Protein AF-A0A3A0A8X3-F1 (afdb_monomer_lite)

Radius of gyration: 13.77 Å; chains: 1; bounding box: 29×22×36 Å

Foldseek 3Di:
DDLVVCQVVCCVVPVDGPVVVLLVQLLVQLVVVVVVVPDDLQVSCVVSPHPGSVVSVD

Secondary structure (DSSP, 8-state):
--HHHHHHHHHHHHSS-HHHHHHHHHHHHHHHHHHHT-S-HHHHHHHTT-SSHHHHT-

Sequence (58 aa):
MSVSHLNTLFRRSTGLPVQEHVIQRRVERARELLVRGELPAIQVALDAGFAHQSHMAR

Structure (mmCIF, N/CA/C/O backbone):
data_AF-A0A3A0A8X3-F1
#
_entry.id   AF-A0A3A0A8X3-F1
#
loop_
_atom_site.group_PDB
_atom_site.id
_atom_site.type_symbol
_atom_site.label_atom_id
_atom_site.label_alt_id
_atom_site.label_comp_id
_atom_site.label_asym_id
_atom_site.label_entity_id
_atom_site.label_seq_id
_atom_site.pdbx_PDB_ins_code
_atom_site.Cartn_x
_atom_site.Cartn_y
_atom_site.Cartn_z
_atom_site.occupancy
_atom_site.B_iso_or_equiv
_atom_site.auth_seq_id
_atom_site.auth_comp_id
_atom_site.auth_asym_id
_atom_site.auth_atom_id
_atom_site.pdbx_PDB_model_num
ATOM 1 N N . MET A 1 1 ? 11.296 -16.657 -16.813 1.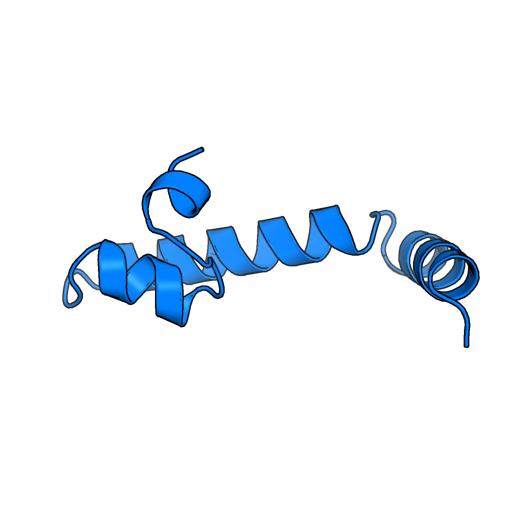00 66.88 1 MET A N 1
ATOM 2 C CA . MET A 1 1 ? 11.210 -15.232 -17.217 1.00 66.88 1 MET A CA 1
ATOM 3 C C . MET A 1 1 ? 11.977 -14.391 -16.207 1.00 66.88 1 MET A C 1
ATOM 5 O O . MET A 1 1 ? 11.885 -14.695 -15.026 1.00 66.88 1 MET A O 1
ATOM 9 N N . SER A 1 2 ? 12.745 -13.385 -16.633 1.00 92.56 2 SER A N 1
ATOM 10 C CA . SER A 1 2 ? 13.465 -12.494 -15.708 1.00 92.56 2 SER A CA 1
ATOM 11 C C . SER A 1 2 ? 12.585 -11.326 -15.238 1.00 92.56 2 SER A C 1
ATOM 13 O O . SER A 1 2 ? 11.635 -10.940 -15.921 1.00 92.56 2 SER A O 1
ATOM 15 N N . VAL A 1 3 ? 12.930 -10.723 -14.096 1.00 87.62 3 VAL A N 1
ATOM 16 C CA . VAL A 1 3 ? 12.225 -9.557 -13.522 1.00 87.62 3 VAL A CA 1
ATOM 17 C C . VAL A 1 3 ? 12.230 -8.352 -14.474 1.00 87.62 3 VAL A C 1
ATOM 19 O O . VAL A 1 3 ? 11.228 -7.651 -14.600 1.00 87.62 3 VAL A O 1
ATOM 22 N N . SER A 1 4 ? 13.334 -8.124 -15.191 1.00 91.75 4 SER A N 1
ATOM 23 C CA . SER A 1 4 ? 13.442 -7.044 -16.186 1.00 91.75 4 SER A CA 1
ATOM 24 C C . SER A 1 4 ? 12.499 -7.260 -17.378 1.00 91.75 4 SER A C 1
ATOM 26 O O . SER A 1 4 ? 11.797 -6.343 -17.815 1.00 91.75 4 SER A O 1
ATOM 28 N N . HIS A 1 5 ? 12.417 -8.503 -17.863 1.00 93.94 5 HIS A N 1
ATOM 29 C CA . HIS A 1 5 ? 11.529 -8.852 -18.965 1.00 93.94 5 HIS A CA 1
ATOM 30 C C . HIS A 1 5 ? 10.051 -8.715 -18.571 1.00 93.94 5 HIS A C 1
ATOM 32 O O . HIS A 1 5 ? 9.273 -8.129 -19.323 1.00 93.94 5 HIS A O 1
ATOM 38 N N . LEU A 1 6 ? 9.682 -9.157 -17.361 1.00 94.56 6 LEU A N 1
ATOM 39 C CA . LEU A 1 6 ? 8.338 -8.962 -16.812 1.00 94.56 6 LEU A C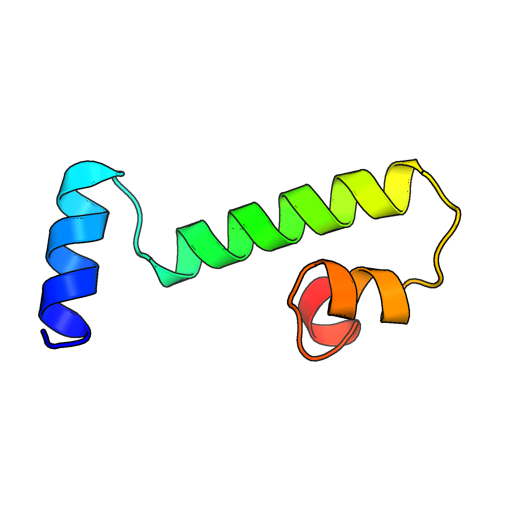A 1
ATOM 40 C C . LEU A 1 6 ? 7.976 -7.476 -16.712 1.00 94.56 6 LEU A C 1
ATOM 42 O O . LEU A 1 6 ? 6.922 -7.079 -17.198 1.00 94.56 6 LEU A O 1
ATOM 46 N N . ASN A 1 7 ? 8.851 -6.648 -16.133 1.00 93.69 7 ASN A N 1
ATOM 47 C CA . ASN A 1 7 ? 8.601 -5.210 -16.007 1.00 93.69 7 ASN A CA 1
ATOM 48 C C . ASN A 1 7 ? 8.386 -4.537 -17.367 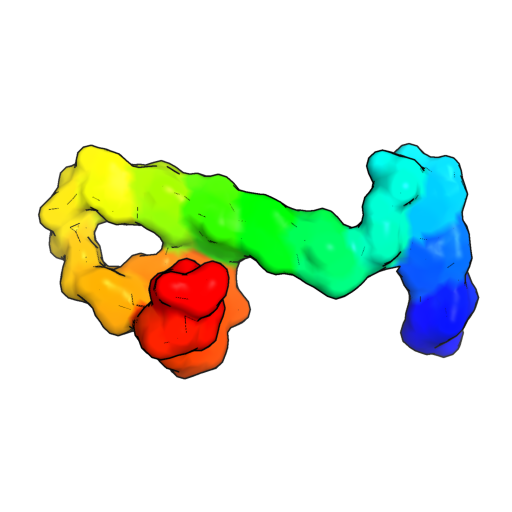1.00 93.69 7 ASN A C 1
ATOM 50 O O . ASN A 1 7 ? 7.498 -3.698 -17.506 1.00 93.69 7 ASN A O 1
ATOM 54 N N . THR A 1 8 ? 9.165 -4.926 -18.379 1.00 95.56 8 THR A N 1
ATOM 55 C CA . THR A 1 8 ? 9.035 -4.373 -19.731 1.00 95.56 8 THR A CA 1
ATOM 56 C C . THR A 1 8 ? 7.703 -4.760 -20.367 1.00 95.56 8 THR A C 1
ATOM 58 O O . THR A 1 8 ? 6.999 -3.892 -20.881 1.00 95.56 8 THR A O 1
ATOM 61 N N . LEU A 1 9 ? 7.338 -6.046 -20.332 1.00 96.62 9 LEU A N 1
ATOM 62 C CA . LEU A 1 9 ? 6.079 -6.517 -20.913 1.00 96.62 9 LEU A CA 1
ATOM 63 C C . LEU A 1 9 ? 4.864 -5.937 -20.185 1.00 96.62 9 LEU A C 1
ATOM 65 O O . LEU A 1 9 ? 3.935 -5.470 -20.835 1.00 96.62 9 LEU A O 1
ATOM 69 N N . PHE A 1 10 ? 4.902 -5.901 -18.855 1.00 97.06 10 PHE A N 1
ATOM 70 C CA . PHE A 1 10 ? 3.817 -5.363 -18.044 1.00 97.06 10 PHE A CA 1
ATOM 71 C C . PHE A 1 10 ? 3.616 -3.862 -18.272 1.00 97.06 10 PHE A C 1
ATOM 73 O O . PHE A 1 10 ? 2.487 -3.403 -18.431 1.00 97.06 10 PHE A O 1
ATOM 80 N N . ARG A 1 11 ? 4.704 -3.087 -18.361 1.00 96.94 11 ARG A N 1
ATOM 81 C CA . ARG A 1 11 ? 4.608 -1.659 -18.680 1.00 96.94 11 ARG A CA 1
ATOM 82 C C . ARG A 1 11 ? 4.068 -1.428 -20.086 1.00 96.94 11 ARG A C 1
ATOM 84 O O . ARG A 1 11 ? 3.293 -0.502 -20.284 1.00 96.94 11 ARG A O 1
ATOM 91 N N . ARG A 1 12 ? 4.438 -2.266 -21.059 1.00 97.00 12 ARG A N 1
ATOM 92 C CA . ARG A 1 12 ? 3.888 -2.183 -22.421 1.00 97.00 12 ARG A CA 1
ATOM 93 C C . ARG A 1 12 ? 2.387 -2.466 -22.466 1.00 97.00 12 ARG A C 1
ATOM 95 O O . ARG A 1 12 ? 1.708 -1.852 -23.277 1.00 97.00 12 ARG A O 1
ATOM 102 N N . SER A 1 13 ? 1.875 -3.367 -21.626 1.00 96.31 13 SER A N 1
ATOM 103 C CA . SER A 1 13 ? 0.448 -3.709 -21.612 1.00 96.31 13 SER A CA 1
ATOM 104 C C . SER A 1 13 ? -0.409 -2.784 -20.745 1.00 96.31 13 SER A C 1
ATOM 106 O O . SER A 1 13 ? -1.559 -2.541 -21.088 1.00 96.31 13 SER A O 1
ATOM 108 N N . THR A 1 14 ? 0.124 -2.273 -19.631 1.00 95.00 14 THR A N 1
ATOM 109 C CA . THR A 1 14 ? -0.648 -1.503 -18.632 1.00 95.00 14 THR A CA 1
ATOM 110 C C . THR A 1 14 ? -0.294 -0.018 -18.566 1.00 95.00 14 THR A C 1
ATOM 112 O O . THR A 1 14 ? -0.995 0.749 -17.916 1.00 95.00 14 THR A O 1
ATOM 115 N N . GLY A 1 15 ? 0.809 0.400 -19.192 1.00 96.44 15 GLY A N 1
ATOM 116 C CA . GLY A 1 15 ? 1.353 1.757 -19.090 1.00 96.44 15 GLY A CA 1
ATOM 117 C C . GLY A 1 15 ? 2.170 2.024 -17.819 1.00 96.44 15 GLY A C 1
ATOM 118 O O . GLY A 1 15 ? 2.911 3.007 -17.781 1.00 96.44 15 GLY A O 1
ATOM 119 N N . LEU A 1 16 ? 2.116 1.139 -16.816 1.00 95.81 16 LEU A N 1
ATOM 120 C CA . LEU A 1 16 ? 2.733 1.331 -15.499 1.00 95.81 16 LEU A CA 1
ATOM 121 C C . LEU A 1 16 ? 3.805 0.269 -15.195 1.00 95.81 16 LEU A C 1
ATOM 123 O O . LEU A 1 16 ? 3.702 -0.869 -15.653 1.00 95.81 16 LEU A O 1
ATOM 127 N N . PRO A 1 17 ? 4.845 0.587 -14.406 1.00 96.31 17 PRO A N 1
ATOM 128 C CA . PRO A 1 17 ? 5.717 -0.423 -13.809 1.00 96.31 17 PRO A CA 1
ATOM 129 C C . PRO A 1 17 ? 4.939 -1.382 -12.892 1.00 96.31 17 PRO A C 1
ATOM 131 O O . PRO A 1 17 ? 3.999 -0.978 -12.209 1.00 96.31 17 PRO A O 1
ATOM 134 N N . VAL A 1 18 ? 5.385 -2.642 -12.794 1.00 96.62 18 VAL A N 1
ATOM 135 C CA . VAL A 1 18 ? 4.728 -3.669 -11.954 1.00 96.62 18 VAL A CA 1
ATOM 136 C C . VAL A 1 18 ? 4.631 -3.224 -10.495 1.00 96.62 18 VAL A C 1
ATOM 138 O O . VAL A 1 18 ? 3.586 -3.369 -9.871 1.00 96.62 18 VAL A O 1
ATOM 141 N N . GLN A 1 19 ? 5.722 -2.684 -9.947 1.00 94.88 19 GLN A N 1
ATOM 142 C CA . GLN A 1 19 ? 5.788 -2.252 -8.547 1.00 94.88 19 GLN A CA 1
ATOM 143 C C . GLN A 1 19 ? 4.765 -1.150 -8.241 1.00 94.88 19 GLN A C 1
ATOM 145 O O . GLN A 1 19 ? 4.069 -1.231 -7.233 1.00 94.88 19 GLN A O 1
ATOM 150 N N . GLU A 1 20 ? 4.633 -0.163 -9.128 1.00 95.62 20 GLU A N 1
ATOM 151 C CA . GLU A 1 20 ? 3.684 0.942 -8.967 1.00 95.62 20 GLU A CA 1
ATOM 152 C C . GLU A 1 20 ? 2.241 0.443 -9.031 1.00 95.62 20 GLU A C 1
ATOM 154 O O . GLU A 1 20 ? 1.442 0.748 -8.147 1.00 95.62 20 GLU A O 1
ATOM 159 N N . HIS A 1 21 ? 1.935 -0.406 -10.015 1.00 96.94 21 HIS A N 1
ATOM 160 C CA . HIS A 1 21 ? 0.617 -1.017 -10.126 1.00 96.94 21 HIS A CA 1
ATOM 161 C C . HIS A 1 21 ? 0.259 -1.820 -8.870 1.00 96.94 21 HIS A C 1
ATOM 163 O O . HIS A 1 21 ? -0.834 -1.677 -8.329 1.00 96.94 21 HIS A O 1
ATOM 169 N N . VAL A 1 22 ? 1.187 -2.638 -8.362 1.00 96.69 22 VAL A N 1
ATOM 170 C CA . VAL A 1 22 ? 0.961 -3.405 -7.130 1.00 96.69 22 VAL A CA 1
ATOM 171 C C . VAL A 1 22 ? 0.680 -2.470 -5.956 1.00 96.69 22 VAL A C 1
ATOM 173 O O . VAL A 1 22 ? -0.290 -2.701 -5.243 1.00 96.69 22 VAL A O 1
ATOM 176 N N . ILE A 1 23 ? 1.465 -1.406 -5.762 1.00 97.06 23 ILE A N 1
ATOM 177 C CA . ILE A 1 23 ? 1.231 -0.447 -4.672 1.00 97.06 23 ILE A CA 1
ATOM 178 C C . ILE A 1 23 ? -0.156 0.194 -4.794 1.00 97.06 23 ILE A C 1
ATOM 180 O O . ILE A 1 23 ? -0.890 0.204 -3.808 1.00 97.06 23 ILE A O 1
ATOM 184 N N . GLN A 1 24 ? -0.559 0.643 -5.986 1.00 96.94 24 GLN A N 1
ATOM 185 C CA . GLN A 1 24 ? -1.890 1.222 -6.206 1.00 96.94 24 GLN A CA 1
ATOM 186 C C . GLN A 1 24 ? -3.007 0.249 -5.812 1.00 96.94 24 GLN A C 1
ATOM 188 O O . GLN A 1 24 ? -3.897 0.610 -5.044 1.00 96.94 24 GLN A O 1
ATOM 193 N N . ARG A 1 25 ? -2.915 -1.016 -6.239 1.00 97.88 25 ARG A N 1
ATOM 194 C CA . ARG A 1 25 ? -3.900 -2.050 -5.880 1.00 97.88 25 ARG A CA 1
ATOM 195 C C . ARG A 1 25 ? -3.951 -2.319 -4.376 1.00 97.88 25 ARG A C 1
ATOM 197 O O . ARG A 1 25 ? -5.031 -2.546 -3.834 1.00 97.88 25 ARG A O 1
ATOM 204 N N . ARG A 1 26 ? -2.805 -2.279 -3.688 1.00 98.19 26 ARG A N 1
ATOM 205 C CA . ARG A 1 26 ? -2.746 -2.419 -2.223 1.00 98.19 26 ARG A CA 1
ATOM 206 C C . ARG A 1 26 ? -3.405 -1.233 -1.518 1.00 98.19 26 ARG A C 1
ATOM 208 O O . ARG A 1 26 ? -4.185 -1.436 -0.594 1.00 98.19 26 ARG A O 1
ATOM 215 N N . VAL A 1 27 ? -3.148 -0.008 -1.973 1.00 97.81 27 VAL A N 1
ATOM 216 C CA . VAL A 1 27 ? -3.771 1.209 -1.422 1.00 97.81 27 VAL A CA 1
ATOM 217 C C . VAL A 1 27 ? -5.285 1.202 -1.638 1.00 97.81 27 VAL A C 1
ATOM 219 O O . VAL A 1 27 ? -6.038 1.491 -0.709 1.00 97.81 27 VAL A O 1
ATOM 222 N N . GLU A 1 28 ? -5.754 0.822 -2.827 1.00 98.00 28 GLU A N 1
ATOM 223 C CA . GLU A 1 28 ? -7.186 0.672 -3.112 1.00 98.00 28 GLU A CA 1
ATOM 224 C C . GLU A 1 28 ? -7.847 -0.323 -2.157 1.00 98.00 28 GLU A C 1
ATOM 226 O O . GLU A 1 28 ? -8.872 -0.011 -1.548 1.00 98.00 28 GLU A O 1
ATOM 231 N N . ARG A 1 29 ? -7.215 -1.484 -1.952 1.00 97.94 29 ARG A N 1
ATOM 232 C CA . ARG A 1 29 ? -7.702 -2.501 -1.020 1.00 97.94 29 ARG A CA 1
ATOM 233 C C . ARG A 1 29 ? -7.732 -2.000 0.424 1.00 97.94 29 ARG A C 1
ATOM 235 O O . ARG A 1 29 ? -8.720 -2.222 1.123 1.00 97.94 29 ARG A O 1
ATOM 242 N N . ALA A 1 30 ? -6.682 -1.309 0.866 1.00 97.94 30 ALA A N 1
ATOM 243 C CA . ALA A 1 30 ? -6.633 -0.701 2.193 1.00 97.94 30 ALA A CA 1
ATOM 244 C C . ALA A 1 30 ? -7.768 0.315 2.378 1.00 97.94 30 ALA A C 1
ATOM 246 O O . ALA A 1 30 ? -8.452 0.285 3.398 1.00 97.94 30 ALA A O 1
ATOM 247 N N . ARG A 1 31 ? -8.032 1.161 1.372 1.00 97.62 31 ARG A N 1
ATOM 248 C CA . ARG A 1 31 ? -9.136 2.132 1.394 1.00 97.62 31 ARG A CA 1
ATOM 249 C C . ARG A 1 31 ? -10.486 1.445 1.586 1.00 97.62 31 ARG A C 1
ATOM 251 O O . ARG A 1 31 ? -11.263 1.868 2.434 1.00 97.62 31 ARG A O 1
ATOM 258 N N . GLU A 1 32 ? -10.763 0.384 0.832 1.00 97.81 32 GLU A N 1
ATOM 259 C CA . GLU A 1 32 ? -12.012 -0.380 0.964 1.00 97.81 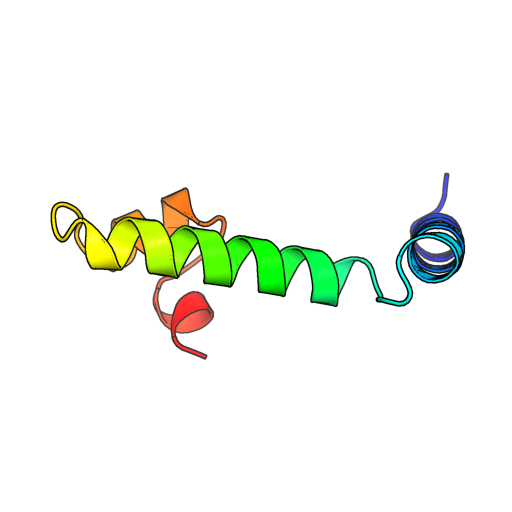32 GLU A CA 1
ATOM 260 C C . GLU A 1 32 ? -12.197 -0.969 2.365 1.00 97.81 32 GLU A C 1
ATOM 262 O O . GLU A 1 32 ? -13.300 -0.939 2.907 1.00 97.81 32 GLU A O 1
ATOM 267 N N . LEU A 1 33 ? -11.126 -1.505 2.954 1.00 97.25 33 LEU A N 1
ATOM 268 C CA . LEU A 1 33 ? -11.153 -2.087 4.295 1.00 97.25 33 LEU A CA 1
ATOM 269 C C . LEU A 1 33 ? -11.328 -1.020 5.383 1.00 97.25 33 LEU A C 1
ATOM 271 O O . LEU A 1 33 ? -12.114 -1.221 6.306 1.00 97.25 33 LEU A O 1
ATOM 275 N N . LEU A 1 34 ? -10.656 0.128 5.253 1.00 96.69 34 LEU A N 1
ATOM 276 C CA . LEU A 1 34 ? -10.805 1.252 6.182 1.00 96.69 34 LEU A CA 1
ATOM 277 C C . LEU A 1 34 ? -12.223 1.821 6.166 1.00 96.69 34 LEU A C 1
ATOM 279 O O . LEU A 1 34 ? -12.759 2.124 7.225 1.00 96.69 34 LEU A 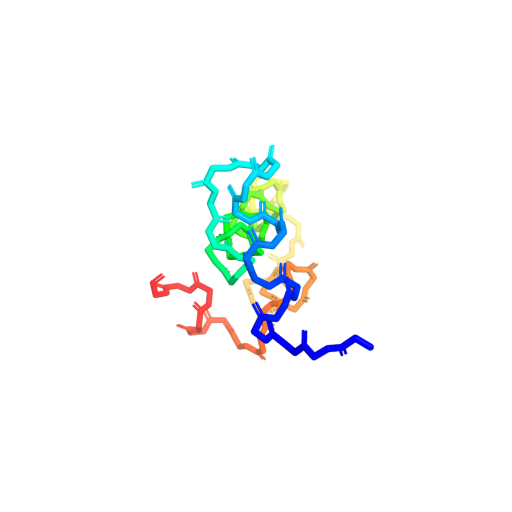O 1
ATOM 283 N N . VAL A 1 35 ? -12.844 1.929 4.987 1.00 97.50 35 VAL A N 1
ATOM 284 C CA . VAL A 1 35 ? -14.226 2.421 4.854 1.00 97.50 35 VAL A CA 1
ATOM 285 C C . VAL A 1 35 ? -15.227 1.506 5.565 1.00 97.50 35 VAL A C 1
ATOM 287 O O . VAL A 1 35 ? -16.210 2.003 6.104 1.00 97.50 35 VAL A O 1
ATOM 290 N N . ARG A 1 36 ? -14.980 0.190 5.612 1.00 95.81 36 ARG A N 1
ATOM 291 C CA . ARG A 1 36 ? -15.819 -0.743 6.388 1.00 95.81 36 ARG A CA 1
ATOM 292 C C . ARG A 1 36 ? -15.691 -0.517 7.897 1.00 95.81 36 ARG A C 1
ATOM 294 O O . ARG A 1 36 ? -16.661 -0.716 8.613 1.00 95.81 36 ARG A O 1
ATOM 301 N N . GLY A 1 37 ? -14.520 -0.084 8.373 1.00 92.00 37 GLY A N 1
ATOM 302 C CA . GLY A 1 37 ? -14.310 0.344 9.763 1.00 92.00 37 GLY A CA 1
ATOM 303 C C . GLY A 1 37 ? -14.245 -0.779 10.806 1.00 92.00 37 GLY A C 1
ATOM 304 O O . GLY A 1 37 ? -14.271 -0.500 11.999 1.00 92.00 37 GLY A O 1
ATOM 305 N N . GLU A 1 38 ? -14.153 -2.039 10.381 1.00 92.25 38 GLU A N 1
ATOM 306 C CA . GLU A 1 38 ? -14.241 -3.213 11.269 1.00 92.25 38 GLU A CA 1
ATOM 307 C C . GLU A 1 38 ? -12.876 -3.717 11.764 1.00 92.25 38 GLU A C 1
ATOM 309 O O . GLU A 1 38 ? -12.798 -4.466 12.736 1.00 92.25 38 GLU A O 1
ATOM 314 N N . LEU A 1 39 ? -11.790 -3.330 11.088 1.00 96.19 39 LEU A N 1
ATOM 315 C CA . LEU A 1 39 ? -10.457 -3.884 11.313 1.00 96.19 39 LEU A CA 1
ATOM 316 C C . LEU A 1 39 ? -9.499 -2.844 11.911 1.00 96.19 39 LEU A C 1
ATOM 318 O O . LEU A 1 39 ? -9.461 -1.702 11.443 1.00 96.19 39 LEU A O 1
ATOM 322 N N . PRO A 1 40 ? -8.640 -3.234 12.873 1.00 97.25 40 PRO A N 1
ATOM 323 C CA . PRO A 1 40 ? -7.509 -2.412 13.287 1.00 97.25 40 PRO A CA 1
ATOM 324 C C . PRO A 1 40 ? -6.582 -2.103 12.104 1.00 97.25 40 PRO A C 1
ATOM 326 O O . PRO A 1 40 ? -6.356 -2.950 11.240 1.00 97.25 40 PRO A O 1
ATOM 329 N N . ALA A 1 41 ? -5.963 -0.921 12.095 1.00 95.44 41 ALA A N 1
ATOM 330 C CA . ALA A 1 41 ? -5.131 -0.465 10.977 1.00 95.44 41 ALA A CA 1
ATOM 331 C C . ALA A 1 41 ? -3.939 -1.392 10.654 1.00 95.44 41 ALA A C 1
ATOM 333 O O . ALA A 1 41 ? -3.530 -1.489 9.497 1.00 95.44 41 ALA A O 1
ATOM 334 N N . ILE A 1 42 ? -3.401 -2.108 11.648 1.00 97.25 42 ILE A N 1
ATOM 335 C CA . ILE A 1 42 ? -2.375 -3.133 11.419 1.00 97.25 42 ILE A CA 1
ATOM 336 C C . ILE A 1 42 ? -2.918 -4.329 10.626 1.00 97.25 42 ILE A C 1
ATOM 338 O O . ILE A 1 42 ? -2.242 -4.800 9.716 1.00 97.25 42 ILE A O 1
ATOM 342 N N . GLN A 1 43 ? -4.148 -4.769 10.905 1.00 98.00 43 GLN A N 1
ATOM 343 C CA . GLN A 1 43 ? -4.792 -5.857 10.170 1.00 98.00 43 GLN A CA 1
ATOM 344 C C . GLN A 1 43 ? -5.129 -5.418 8.746 1.00 98.00 43 GLN A C 1
ATOM 346 O O . GLN A 1 43 ? -4.866 -6.154 7.801 1.00 98.00 43 GLN A O 1
ATOM 351 N N . VAL A 1 44 ? -5.608 -4.180 8.577 1.00 98.25 44 VAL A N 1
ATOM 352 C CA . VAL A 1 44 ? -5.836 -3.607 7.244 1.00 98.25 44 VAL A CA 1
ATOM 353 C C . VAL A 1 44 ? -4.557 -3.609 6.409 1.00 98.25 44 VAL A C 1
ATOM 355 O O . VAL A 1 44 ? -4.600 -3.971 5.237 1.00 98.25 44 VAL A O 1
ATOM 358 N N . ALA A 1 45 ? -3.414 -3.246 6.997 1.00 97.94 45 ALA A N 1
ATOM 359 C CA . ALA A 1 45 ? -2.138 -3.247 6.289 1.00 97.94 45 ALA A CA 1
ATOM 360 C C . ALA A 1 45 ? -1.751 -4.647 5.797 1.00 97.94 45 ALA A C 1
ATOM 362 O O . ALA A 1 45 ? -1.367 -4.792 4.636 1.00 97.94 45 ALA A O 1
ATOM 363 N N . LEU A 1 46 ? -1.892 -5.664 6.650 1.00 98.00 46 LEU A N 1
ATOM 364 C CA . LEU A 1 46 ? -1.588 -7.054 6.303 1.00 98.00 46 LEU A CA 1
ATOM 365 C C . LEU A 1 46 ? -2.529 -7.582 5.213 1.00 98.00 46 LEU A C 1
ATOM 367 O O . LEU A 1 46 ? -2.061 -8.117 4.208 1.00 98.00 46 LEU A O 1
ATOM 371 N N . ASP A 1 47 ? -3.834 -7.350 5.355 1.00 97.69 47 ASP A N 1
ATOM 372 C CA . ASP A 1 47 ? -4.855 -7.798 4.400 1.00 97.69 47 ASP A 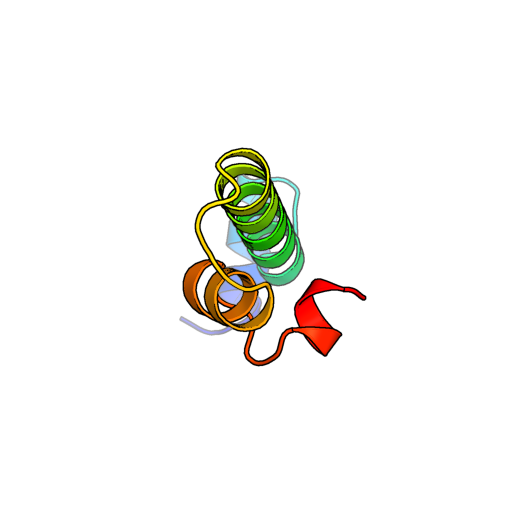CA 1
ATOM 373 C C . ASP A 1 47 ? -4.751 -7.076 3.048 1.00 97.69 47 ASP A C 1
ATOM 375 O O . ASP A 1 47 ? -5.080 -7.634 1.998 1.00 97.69 47 ASP A O 1
ATOM 379 N N . ALA A 1 48 ? -4.271 -5.832 3.056 1.00 97.81 48 ALA A N 1
ATOM 380 C CA . ALA A 1 48 ? -3.947 -5.073 1.857 1.00 97.81 48 ALA A CA 1
ATOM 381 C C . ALA A 1 48 ? -2.589 -5.464 1.245 1.00 97.81 48 ALA A C 1
ATOM 383 O O . ALA A 1 48 ? -2.255 -4.981 0.168 1.00 97.81 48 ALA A O 1
ATOM 384 N N . GLY A 1 49 ? -1.802 -6.337 1.882 1.00 97.50 49 GLY A N 1
ATOM 385 C CA . GLY A 1 49 ? -0.530 -6.844 1.360 1.00 97.50 49 GLY A CA 1
ATOM 386 C C . GLY A 1 49 ? 0.702 -5.994 1.690 1.00 97.50 49 GLY A C 1
ATOM 387 O O . GLY A 1 49 ? 1.747 -6.159 1.054 1.00 97.50 49 GLY A O 1
ATOM 388 N N . PHE A 1 50 ? 0.617 -5.082 2.660 1.00 97.88 50 PHE A N 1
ATOM 389 C CA . PHE A 1 50 ? 1.775 -4.397 3.235 1.00 97.88 50 PHE A CA 1
ATOM 390 C C . PHE A 1 50 ? 2.395 -5.229 4.362 1.00 97.88 50 PHE A C 1
ATOM 392 O O . PHE A 1 50 ? 1.699 -5.869 5.139 1.00 97.88 50 PHE A O 1
ATOM 399 N N . ALA A 1 51 ? 3.721 -5.169 4.500 1.00 95.31 51 ALA A N 1
ATOM 400 C CA . ALA A 1 51 ? 4.418 -5.846 5.596 1.00 95.31 51 ALA A CA 1
ATOM 401 C C . ALA A 1 51 ? 4.121 -5.215 6.972 1.00 95.31 51 ALA A C 1
ATOM 403 O O . ALA A 1 51 ? 4.099 -5.911 7.982 1.00 95.31 51 ALA A O 1
ATOM 404 N N . HIS A 1 52 ? 3.896 -3.895 7.010 1.00 96.25 52 HIS A N 1
ATOM 405 C CA . HIS A 1 52 ? 3.663 -3.129 8.235 1.00 96.25 52 HIS A CA 1
ATOM 406 C C . HIS A 1 52 ? 2.697 -1.968 7.980 1.00 96.25 52 HIS A C 1
ATOM 408 O O . HIS A 1 52 ? 2.707 -1.378 6.897 1.00 96.25 52 HIS A O 1
ATOM 414 N N . GLN A 1 53 ? 1.949 -1.559 9.010 1.00 95.38 53 GLN A N 1
ATOM 415 C CA . GLN A 1 53 ? 1.080 -0.375 8.962 1.00 95.38 53 GLN A CA 1
ATOM 416 C C . GLN A 1 53 ? 1.843 0.904 8.590 1.00 95.38 53 GLN A C 1
ATOM 418 O O . GLN A 1 53 ? 1.350 1.706 7.806 1.00 95.38 53 GLN A O 1
ATOM 423 N N . SER A 1 54 ? 3.068 1.084 9.091 1.00 96.00 54 SER A N 1
ATOM 424 C CA . SER A 1 54 ? 3.904 2.244 8.751 1.00 96.00 54 SER A CA 1
ATOM 425 C C . SER A 1 54 ? 4.293 2.296 7.272 1.00 96.00 54 SER A C 1
ATOM 427 O O . SER A 1 54 ? 4.555 3.372 6.754 1.00 96.00 54 SER A O 1
ATOM 429 N N . HIS A 1 55 ? 4.329 1.154 6.577 1.00 94.69 55 HIS A N 1
ATOM 430 C CA . HIS A 1 55 ? 4.537 1.124 5.131 1.00 94.69 55 HIS A CA 1
ATOM 431 C C . HIS A 1 55 ? 3.265 1.483 4.364 1.00 94.69 55 HIS A C 1
ATOM 433 O O . HIS A 1 55 ? 3.356 2.150 3.345 1.00 94.69 55 HIS A O 1
ATOM 439 N N . MET A 1 56 ? 2.100 1.074 4.866 1.00 95.69 56 MET A N 1
ATOM 440 C CA . MET A 1 56 ? 0.806 1.465 4.304 1.00 95.69 56 MET A CA 1
ATOM 441 C C . MET A 1 56 ? 0.527 2.968 4.463 1.00 95.69 56 MET A C 1
ATOM 443 O O . MET A 1 56 ? -0.122 3.554 3.610 1.00 95.69 56 MET A O 1
ATOM 447 N N . ALA A 1 57 ? 0.993 3.580 5.555 1.00 91.31 57 ALA A N 1
ATOM 448 C CA . ALA A 1 57 ? 0.772 4.995 5.862 1.00 91.31 57 ALA A CA 1
ATOM 449 C C . ALA A 1 57 ? 1.783 5.957 5.202 1.00 91.31 57 ALA A C 1
ATOM 451 O O . ALA A 1 57 ? 1.735 7.154 5.484 1.00 91.31 57 ALA A O 1
ATOM 452 N N . ARG A 1 58 ? 2.723 5.434 4.406 1.00 86.38 58 ARG A N 1
ATOM 453 C CA . ARG A 1 58 ? 3.739 6.220 3.692 1.00 86.38 58 ARG A CA 1
ATOM 454 C C . ARG A 1 58 ? 3.236 6.738 2.353 1.00 86.38 58 ARG A C 1
ATOM 456 O O . ARG A 1 58 ? 2.398 6.051 1.734 1.00 86.38 58 ARG A O 1
#

pLDDT: mean 95.41, std 4.48, range [66.88, 98.25]